Protein AF-A0AAV6PBE2-F1 (afdb_monomer)

Secondary structure (DSSP, 8-state):
----TTTTPPBPB-TTSPBPEEEE--GGGTT--EEEEPBPPP--HHHHHHHHHIIIII-S-HHHHHHHHHTSPPPPPTTTTS----HHHHHHHHHHHHHTTSS------PPP------PPPPPP-------------

Sequence (137 aa):
MHHNENSSREQATTALGQAVYRVSYPKAKKGEPTAKPVKTDPTYNYVAELMRLVFEEVMEDPESFAEDMRKIAIPETLSAQYDRPLKEEVIASHVTRFSQGVGGSQHIVQPDQETPRTRRPKYPQHQLTKLRYAKCR

Structure (mmCIF, N/CA/C/O backbone):
data_AF-A0AAV6PBE2-F1
#
_entry.id   AF-A0AAV6PBE2-F1
#
loop_
_atom_site.group_PDB
_atom_site.id
_atom_site.type_symbol
_atom_site.label_atom_id
_atom_site.label_alt_id
_atom_site.label_comp_id
_atom_site.label_asym_id
_atom_site.label_entity_id
_atom_site.label_seq_id
_atom_site.pdbx_PDB_ins_code
_atom_site.Cartn_x
_atom_site.Cartn_y
_atom_site.Cartn_z
_atom_site.occupancy
_atom_site.B_iso_or_equiv
_atom_site.auth_seq_id
_atom_site.auth_comp_id
_atom_site.auth_asym_id
_atom_site.auth_atom_id
_atom_site.pdbx_PDB_model_num
ATOM 1 N N . MET A 1 1 ? -13.049 19.822 -12.404 1.00 75.62 1 MET A N 1
ATOM 2 C CA . MET A 1 1 ? -13.321 18.611 -11.598 1.00 75.62 1 MET A CA 1
ATOM 3 C C . MET A 1 1 ? -12.217 17.610 -11.891 1.00 75.62 1 MET A C 1
ATOM 5 O O . MET A 1 1 ? -12.007 17.330 -13.062 1.00 75.62 1 MET A O 1
ATOM 9 N N . HIS A 1 2 ? -11.481 17.139 -10.881 1.00 82.62 2 HIS A N 1
ATOM 10 C CA . HIS A 1 2 ? -10.412 16.148 -11.066 1.00 82.62 2 HIS A CA 1
ATOM 11 C C . HIS A 1 2 ? -10.975 14.737 -10.879 1.00 82.62 2 HIS A C 1
ATOM 13 O O . HIS A 1 2 ? -11.724 14.500 -9.929 1.00 82.62 2 HIS A O 1
ATOM 19 N N . HIS A 1 3 ? -10.637 13.817 -11.782 1.00 81.44 3 HIS A N 1
ATOM 20 C CA . HIS A 1 3 ? -11.020 12.414 -11.654 1.00 81.44 3 HIS A CA 1
ATOM 21 C C . HIS A 1 3 ? -10.263 11.776 -10.479 1.00 81.44 3 HIS A C 1
ATOM 23 O O . HIS A 1 3 ? -9.040 11.868 -10.407 1.00 81.44 3 HIS A O 1
ATOM 29 N N . ASN A 1 4 ? -10.990 11.146 -9.552 1.00 87.56 4 ASN A N 1
ATOM 30 C CA . ASN A 1 4 ? -10.422 10.359 -8.458 1.00 87.56 4 ASN A CA 1
ATOM 31 C C . ASN A 1 4 ? -11.017 8.948 -8.510 1.00 87.56 4 ASN A C 1
ATOM 33 O O . ASN A 1 4 ? -12.174 8.757 -8.122 1.00 87.56 4 ASN A O 1
ATOM 37 N N . GLU A 1 5 ? -10.199 7.984 -8.936 1.00 86.50 5 GLU A N 1
ATOM 38 C CA . GLU A 1 5 ? -10.525 6.552 -9.051 1.00 86.50 5 GLU A CA 1
ATOM 39 C C . GLU A 1 5 ? -11.168 5.994 -7.768 1.00 86.50 5 GLU A C 1
ATOM 41 O O . GLU A 1 5 ? -12.100 5.199 -7.806 1.00 86.50 5 GLU A O 1
ATOM 46 N N . ASN A 1 6 ? -10.754 6.497 -6.604 1.00 91.75 6 ASN A N 1
ATOM 47 C CA . ASN A 1 6 ? -11.167 5.972 -5.305 1.00 91.75 6 ASN A CA 1
ATOM 48 C C . ASN A 1 6 ? -12.441 6.619 -4.724 1.00 91.75 6 ASN A C 1
ATOM 50 O O . ASN A 1 6 ? -12.843 6.288 -3.597 1.00 91.75 6 ASN A O 1
ATOM 54 N N . SER A 1 7 ? -13.066 7.556 -5.447 1.00 89.62 7 SER A N 1
ATOM 55 C CA . SER A 1 7 ? -14.212 8.342 -4.962 1.00 89.62 7 SER A CA 1
ATOM 56 C C . SER A 1 7 ? -15.512 7.529 -4.877 1.00 89.62 7 SER A C 1
ATOM 58 O O . SER A 1 7 ? -16.215 7.589 -3.862 1.00 89.62 7 SER A O 1
ATOM 60 N N . SER A 1 8 ? -15.786 6.700 -5.883 1.00 89.25 8 SER A N 1
ATOM 61 C CA . SER A 1 8 ? -17.010 5.901 -6.035 1.00 89.25 8 SER A CA 1
ATOM 62 C C . SER A 1 8 ? -16.862 4.439 -5.602 1.00 89.25 8 SER A C 1
ATOM 64 O O . SER A 1 8 ? -17.674 3.608 -5.988 1.00 89.25 8 SER A O 1
ATOM 66 N N . ARG A 1 9 ? -15.859 4.111 -4.772 1.00 93.56 9 ARG A N 1
ATOM 67 C CA . ARG A 1 9 ? -15.653 2.739 -4.272 1.00 93.56 9 ARG A CA 1
ATOM 68 C C . ARG A 1 9 ? -16.901 2.172 -3.599 1.00 93.56 9 ARG A C 1
ATOM 70 O O . ARG A 1 9 ? -17.451 2.807 -2.684 1.00 93.56 9 ARG A O 1
ATOM 77 N N . GLU A 1 10 ? -17.263 0.971 -4.036 1.00 93.88 10 GLU A N 1
ATOM 78 C CA . GLU A 1 10 ? -18.389 0.179 -3.551 1.00 93.88 10 GLU A CA 1
ATOM 79 C C . GLU A 1 10 ? -18.136 -0.388 -2.149 1.00 93.88 10 GLU A C 1
ATOM 81 O O . GLU A 1 10 ? -17.028 -0.332 -1.602 1.00 93.88 10 GLU A O 1
ATOM 86 N N . GLN A 1 11 ? -19.194 -0.912 -1.534 1.00 96.56 11 GLN A N 1
ATOM 87 C CA . GLN A 1 11 ? -19.079 -1.631 -0.272 1.00 96.56 11 GLN A CA 1
ATOM 88 C C . GLN A 1 11 ? -18.465 -3.015 -0.516 1.00 96.56 11 GLN A C 1
ATOM 90 O O . GLN A 1 11 ? -18.860 -3.724 -1.434 1.00 96.56 11 GLN A O 1
ATOM 95 N N . ALA A 1 12 ? -17.518 -3.410 0.331 1.00 96.19 12 ALA A N 1
ATOM 96 C CA . ALA A 1 12 ? -16.916 -4.731 0.301 1.00 96.19 12 ALA A CA 1
ATOM 97 C C . ALA A 1 12 ? -17.953 -5.815 0.626 1.00 96.19 12 ALA A C 1
ATOM 99 O O . ALA A 1 12 ? -18.810 -5.639 1.501 1.00 96.19 12 ALA A O 1
ATOM 100 N N . THR A 1 13 ? -17.829 -6.954 -0.045 1.00 97.19 13 THR A N 1
ATOM 101 C CA . THR A 1 13 ? -18.656 -8.142 0.161 1.00 97.19 13 THR A CA 1
ATOM 102 C C . THR A 1 13 ? -17.793 -9.332 0.575 1.00 97.19 13 THR A C 1
ATOM 104 O O . THR A 1 13 ? -16.608 -9.412 0.257 1.00 97.19 13 THR A O 1
ATOM 107 N N . THR A 1 14 ? -18.369 -10.252 1.346 1.00 94.62 14 THR A N 1
ATOM 108 C CA . THR A 1 14 ? -17.736 -11.539 1.658 1.00 94.62 14 THR A CA 1
ATOM 109 C C . THR A 1 14 ? -17.776 -12.465 0.439 1.00 94.62 14 THR A C 1
ATOM 111 O O . THR A 1 14 ? -18.491 -12.200 -0.525 1.00 94.62 14 THR A O 1
ATOM 114 N N . ALA A 1 15 ? -17.086 -13.609 0.498 1.00 94.19 15 ALA A N 1
ATOM 115 C CA . ALA A 1 15 ? -17.139 -14.630 -0.559 1.00 94.19 15 ALA A CA 1
ATOM 116 C C . ALA A 1 15 ? -18.565 -15.151 -0.855 1.00 94.19 15 ALA A C 1
ATOM 118 O O . ALA A 1 15 ? -18.820 -15.670 -1.935 1.00 94.19 15 ALA A O 1
ATOM 119 N N . LEU A 1 16 ? -19.501 -14.989 0.089 1.00 94.88 16 LEU A N 1
ATOM 120 C CA . LEU A 1 16 ? -20.917 -15.340 -0.065 1.00 94.88 16 LEU A CA 1
ATOM 121 C C . LEU A 1 16 ? -21.779 -14.165 -0.568 1.00 94.88 16 LEU A C 1
ATOM 123 O O . LEU A 1 16 ? -23.003 -14.251 -0.553 1.00 94.88 16 LEU A O 1
ATOM 127 N N . GLY A 1 17 ? -21.165 -13.041 -0.950 1.00 93.56 17 GLY A N 1
ATOM 128 C CA . GLY A 1 17 ? -21.856 -11.843 -1.433 1.00 93.56 17 GLY A CA 1
ATOM 129 C C . GLY A 1 17 ? -22.487 -10.975 -0.338 1.00 93.56 17 GLY A C 1
ATOM 130 O O . GLY A 1 17 ? -23.242 -10.056 -0.646 1.00 93.56 17 GLY A O 1
ATOM 131 N N . GLN A 1 18 ? -22.203 -11.228 0.944 1.00 95.88 18 GLN A N 1
ATOM 132 C CA . GLN A 1 18 ? -22.793 -10.456 2.044 1.00 95.88 18 GLN A CA 1
ATOM 133 C C . GLN A 1 18 ? -22.013 -9.167 2.300 1.00 95.88 18 GLN A C 1
ATOM 135 O O . GLN A 1 18 ? -20.786 -9.178 2.357 1.00 95.88 18 GLN A O 1
ATOM 140 N N . ALA A 1 19 ? -22.722 -8.058 2.503 1.00 96.12 19 ALA A N 1
ATOM 141 C CA . ALA A 1 19 ? -22.119 -6.751 2.726 1.00 96.12 19 ALA A CA 1
ATOM 142 C C . ALA A 1 19 ? -21.319 -6.697 4.045 1.00 96.12 19 ALA A C 1
ATOM 144 O O . ALA A 1 19 ? -21.816 -7.065 5.112 1.00 96.12 19 ALA A O 1
ATOM 145 N N . VAL A 1 20 ? -20.077 -6.211 3.984 1.00 97.06 20 VAL A N 1
ATOM 146 C CA . VAL A 1 20 ? -19.164 -6.154 5.134 1.00 97.06 20 VAL A CA 1
ATOM 147 C C . VAL A 1 20 ? -19.334 -4.839 5.892 1.00 97.06 20 VAL A C 1
ATOM 149 O O . VAL A 1 20 ? -19.336 -3.750 5.307 1.00 97.06 20 VAL A O 1
ATOM 152 N N . TYR A 1 21 ? -19.430 -4.933 7.218 1.00 97.06 21 TYR A N 1
ATOM 153 C CA . TYR A 1 21 ? -19.539 -3.789 8.121 1.00 97.06 21 TYR A CA 1
ATOM 154 C C . TYR A 1 21 ? -18.456 -3.828 9.196 1.00 97.06 21 TYR A C 1
ATOM 156 O O . TYR A 1 21 ? -18.108 -4.883 9.720 1.00 97.06 21 TYR A O 1
ATOM 164 N N . ARG A 1 22 ? -17.974 -2.648 9.589 1.00 95.81 22 ARG A N 1
ATOM 165 C CA . ARG A 1 22 ? -17.135 -2.458 10.774 1.00 95.81 22 ARG A CA 1
ATOM 166 C C . ARG A 1 22 ? -17.967 -1.834 11.884 1.00 95.81 22 ARG A C 1
ATOM 168 O O . ARG A 1 22 ? -18.593 -0.791 11.680 1.00 95.81 22 ARG A O 1
ATOM 175 N N . VAL A 1 23 ? -17.921 -2.422 13.074 1.00 96.75 23 VAL A N 1
ATOM 176 C CA . VAL A 1 23 ? -18.526 -1.833 14.275 1.00 96.75 23 VAL A CA 1
ATOM 177 C C . VAL A 1 23 ? -17.633 -0.703 14.789 1.00 96.75 23 VAL A C 1
ATOM 179 O O . VAL A 1 23 ? -16.420 -0.850 14.912 1.00 96.75 23 VAL A O 1
ATOM 182 N N . SER A 1 24 ? -18.228 0.455 15.064 1.00 94.88 24 SER A N 1
ATOM 183 C CA . SER A 1 24 ? -17.549 1.619 15.636 1.00 94.88 24 SER A CA 1
ATOM 184 C C . SER A 1 24 ? -18.271 2.101 16.889 1.00 94.88 24 SER A C 1
ATOM 186 O O . SER A 1 24 ? -19.495 2.057 16.939 1.00 94.88 24 SER A O 1
ATOM 188 N N . TYR A 1 25 ? -17.520 2.603 17.869 1.00 95.50 25 TYR A N 1
ATOM 189 C CA . TYR A 1 25 ? -18.046 3.101 19.145 1.00 95.50 25 TYR A CA 1
ATOM 190 C C . TYR A 1 25 ? -17.774 4.608 19.268 1.00 95.50 25 TYR A C 1
ATOM 192 O O . TYR A 1 25 ? -16.804 5.026 19.908 1.00 95.50 25 TYR A O 1
ATOM 200 N N . PRO A 1 26 ? -18.549 5.464 18.576 1.00 92.75 26 PRO A N 1
ATOM 201 C CA . PRO A 1 26 ? -18.322 6.902 18.602 1.00 92.75 26 PRO A CA 1
ATOM 202 C C . PRO A 1 26 ? -18.614 7.483 19.991 1.00 92.75 26 PRO A C 1
ATOM 204 O O . PRO A 1 26 ? -19.696 7.297 20.546 1.00 92.75 26 PRO A O 1
ATOM 207 N N . LYS A 1 27 ? -17.683 8.293 20.517 1.00 93.06 27 LYS A N 1
ATOM 208 C CA . LYS A 1 27 ? -17.836 8.980 21.816 1.00 93.06 27 LYS A CA 1
ATOM 209 C C . LYS A 1 27 ? -19.119 9.818 21.909 1.00 93.06 27 LYS A C 1
ATOM 211 O O . LYS A 1 27 ? -19.729 9.881 22.969 1.00 93.06 27 LYS A O 1
ATOM 216 N N . ALA A 1 28 ?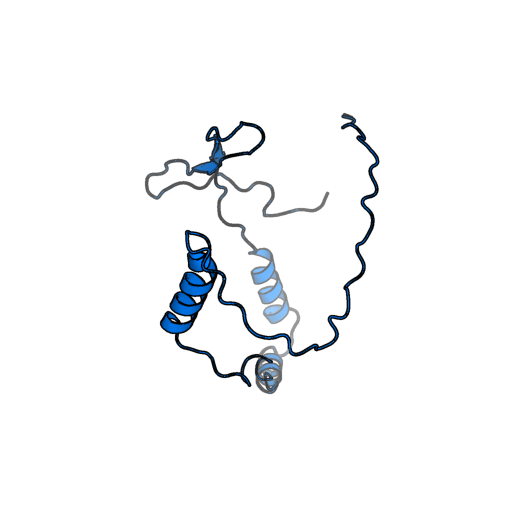 -19.552 10.419 20.795 1.00 93.56 28 ALA A N 1
ATOM 217 C CA . ALA A 1 28 ? -20.775 11.223 20.723 1.00 93.56 28 ALA A CA 1
ATOM 218 C C . ALA A 1 28 ? -22.051 10.431 21.065 1.00 93.56 28 ALA A C 1
ATOM 220 O O . ALA A 1 28 ? -23.009 11.018 21.556 1.00 93.56 28 ALA A O 1
ATOM 221 N N . LYS A 1 29 ? -22.047 9.107 20.858 1.00 92.56 29 LYS A N 1
ATOM 222 C CA . LYS A 1 29 ? -23.152 8.214 21.232 1.00 92.56 29 LYS A CA 1
ATOM 223 C C . LYS A 1 29 ? -22.925 7.512 22.573 1.00 92.56 29 LYS A C 1
ATOM 225 O O . LYS A 1 29 ? -23.465 6.442 22.805 1.00 92.56 29 LYS A O 1
ATOM 230 N N . LYS A 1 30 ? -22.072 8.068 23.442 1.00 92.44 30 LYS A N 1
ATOM 231 C CA . LYS A 1 30 ? -21.819 7.553 24.802 1.00 92.44 30 LYS A CA 1
ATOM 232 C C . LYS A 1 30 ? -21.462 6.055 24.856 1.00 92.44 30 LYS A C 1
ATOM 234 O O . LYS A 1 30 ? -21.774 5.384 25.829 1.00 92.44 30 LYS A O 1
ATOM 239 N N . GLY A 1 31 ? -20.784 5.541 23.827 1.00 89.12 31 GLY A N 1
ATOM 240 C CA . GLY A 1 31 ? -20.374 4.135 23.763 1.00 89.12 31 GLY A CA 1
ATOM 241 C C . GLY A 1 31 ? -21.377 3.190 23.096 1.00 89.12 31 GLY A C 1
ATOM 242 O O . GLY A 1 31 ? -21.116 1.994 23.058 1.00 89.12 31 GLY A O 1
ATOM 243 N N . GLU A 1 32 ? -22.475 3.681 22.517 1.00 95.12 32 GLU A N 1
ATOM 244 C CA . GLU A 1 32 ? -23.347 2.839 21.690 1.00 95.12 32 GLU A CA 1
ATOM 245 C C . GLU A 1 32 ? -22.650 2.418 20.379 1.00 95.12 32 GLU A C 1
ATOM 247 O O . GLU A 1 32 ? -22.026 3.257 19.708 1.00 95.12 32 GLU A O 1
ATOM 252 N N . PRO A 1 33 ? -22.764 1.138 19.970 1.00 95.50 33 PRO A N 1
ATOM 253 C CA . PRO A 1 33 ? -22.181 0.656 18.726 1.00 95.50 33 PRO A CA 1
ATOM 254 C C . PRO A 1 33 ? -22.900 1.240 17.505 1.00 95.50 33 PRO A C 1
ATOM 256 O O . PRO A 1 33 ? -24.103 1.484 17.490 1.00 95.50 33 PRO A O 1
ATOM 259 N N . THR A 1 34 ? -22.157 1.464 16.427 1.00 95.50 34 THR A N 1
ATOM 260 C CA . THR A 1 34 ? -22.691 1.848 15.116 1.00 95.50 34 THR A CA 1
ATOM 261 C C . THR A 1 34 ? -21.964 1.073 14.028 1.00 95.50 34 THR A C 1
ATOM 263 O O . THR A 1 34 ? -20.734 1.148 13.933 1.00 95.50 34 THR A O 1
ATOM 266 N N . ALA A 1 35 ? -22.723 0.364 13.192 1.00 96.31 35 ALA A N 1
ATOM 267 C CA . ALA A 1 35 ? -22.207 -0.302 12.004 1.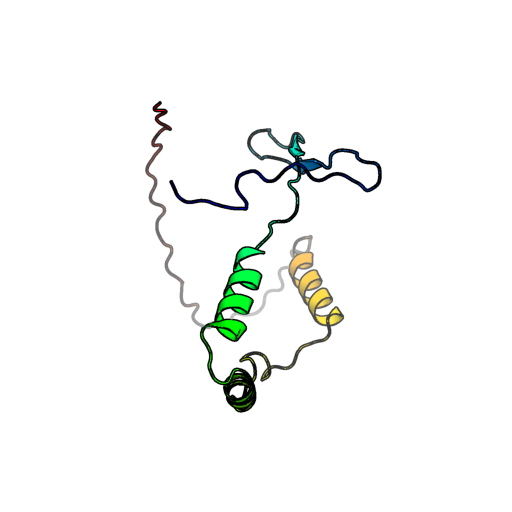00 96.31 35 ALA A CA 1
ATOM 268 C C . ALA A 1 35 ? -21.874 0.729 10.916 1.00 96.31 35 ALA A C 1
ATOM 270 O O . ALA A 1 35 ? -22.660 1.637 10.643 1.00 96.31 35 ALA A O 1
ATOM 271 N N . LYS A 1 36 ? -20.697 0.600 10.300 1.00 94.88 36 LYS A N 1
ATOM 272 C CA . LYS A 1 36 ? -20.274 1.408 9.151 1.00 94.88 36 LYS A CA 1
ATOM 273 C C . LYS A 1 36 ? -19.919 0.494 7.981 1.00 94.88 36 LYS A C 1
ATOM 275 O O . LYS A 1 36 ? -19.193 -0.474 8.217 1.00 94.88 36 LYS A O 1
ATOM 280 N N . PRO A 1 37 ? -20.385 0.786 6.755 1.00 95.81 37 PRO A N 1
ATOM 281 C CA . PRO A 1 37 ? -20.023 -0.005 5.587 1.00 95.81 37 PRO A CA 1
ATOM 282 C C . PRO A 1 37 ? -18.510 0.065 5.373 1.00 95.81 37 PRO A C 1
ATOM 284 O O . PRO A 1 37 ? -17.908 1.142 5.456 1.00 95.81 37 PRO A O 1
ATOM 287 N N . VAL A 1 38 ? -17.891 -1.089 5.138 1.00 96.38 38 VAL A N 1
ATOM 288 C CA . VAL A 1 38 ? -16.480 -1.170 4.752 1.00 96.38 38 VAL A CA 1
ATOM 289 C C . VAL A 1 38 ? -16.429 -1.061 3.240 1.00 96.38 38 VAL A C 1
ATOM 291 O O . VAL A 1 38 ? -17.102 -1.820 2.558 1.00 96.38 38 VAL A O 1
ATOM 294 N N . LYS A 1 39 ? -15.685 -0.089 2.714 1.00 95.62 39 LYS A N 1
ATOM 295 C CA . LYS A 1 39 ? -15.476 0.023 1.268 1.00 95.62 39 LYS A CA 1
ATOM 296 C C . LYS A 1 39 ? -14.453 -1.004 0.799 1.00 95.62 39 LYS A C 1
ATOM 298 O O . LYS A 1 39 ? -13.609 -1.407 1.597 1.00 95.62 39 LYS A O 1
ATOM 303 N N . THR A 1 40 ? -14.515 -1.371 -0.475 1.00 95.94 40 THR A N 1
ATOM 304 C CA . THR A 1 40 ? -13.453 -2.138 -1.133 1.00 95.94 40 THR A CA 1
ATOM 305 C C . THR A 1 40 ? -12.106 -1.431 -1.006 1.00 95.94 40 THR A C 1
ATOM 307 O O . THR A 1 40 ? -12.038 -0.206 -0.809 1.00 95.94 40 THR A O 1
ATOM 310 N N . ASP A 1 41 ? -11.027 -2.204 -1.085 1.00 93.31 41 ASP A N 1
ATOM 311 C CA . ASP A 1 41 ? -9.681 -1.656 -0.999 1.00 93.31 41 ASP A CA 1
ATOM 312 C C . ASP A 1 41 ? -9.436 -0.633 -2.116 1.00 93.31 41 ASP A C 1
ATOM 31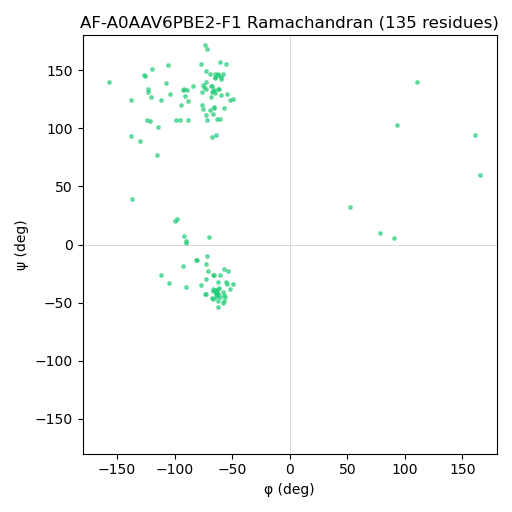4 O O . ASP A 1 41 ? -9.977 -0.764 -3.217 1.00 93.31 41 ASP A O 1
ATOM 318 N N . PRO A 1 42 ? -8.701 0.453 -1.820 1.00 92.75 42 PRO A N 1
ATOM 319 C CA . PRO A 1 42 ? -8.374 1.434 -2.835 1.00 92.75 42 PRO A CA 1
ATOM 320 C C . PRO A 1 42 ? -7.471 0.819 -3.900 1.00 92.75 42 PRO A C 1
ATOM 322 O O . PRO A 1 42 ? -6.578 0.028 -3.593 1.00 92.75 42 PRO A O 1
ATOM 325 N N . THR A 1 43 ? -7.681 1.241 -5.138 1.00 91.56 43 THR A N 1
ATOM 326 C CA . THR A 1 43 ? -6.842 0.878 -6.274 1.00 91.56 43 THR A CA 1
ATOM 327 C C . THR A 1 43 ? -5.980 2.069 -6.675 1.00 91.56 43 THR A C 1
ATOM 329 O O . THR A 1 43 ? -6.289 3.233 -6.392 1.00 91.56 43 THR A O 1
ATOM 332 N N . TYR A 1 44 ? -4.851 1.751 -7.299 1.00 91.12 44 TYR A N 1
ATOM 333 C CA . TYR A 1 44 ? -3.896 2.717 -7.836 1.00 91.12 44 TYR A CA 1
ATOM 334 C C . TYR A 1 44 ? -3.438 2.252 -9.219 1.00 91.12 44 TYR A C 1
ATOM 336 O O . TYR A 1 44 ? -2.258 2.336 -9.555 1.00 91.12 44 TYR A O 1
ATOM 344 N N . ASN A 1 45 ? -4.366 1.703 -10.007 1.00 88.00 45 ASN A N 1
ATOM 345 C CA . ASN 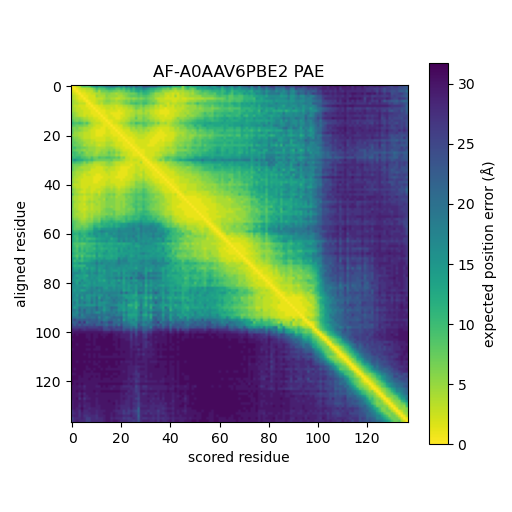A 1 45 ? -4.045 1.056 -11.279 1.00 88.00 45 ASN A CA 1
ATOM 346 C C . ASN A 1 45 ? -3.425 2.051 -12.262 1.00 88.00 45 ASN A C 1
ATOM 348 O O . ASN A 1 45 ? -2.497 1.697 -12.985 1.00 88.00 45 ASN A O 1
ATOM 352 N N . TYR A 1 46 ? -3.842 3.319 -12.186 1.00 89.31 46 TYR A N 1
ATOM 353 C CA . TYR A 1 46 ? -3.249 4.394 -12.974 1.00 89.31 46 TYR A CA 1
ATOM 354 C C . TYR A 1 46 ? -1.728 4.508 -12.772 1.00 89.31 46 TYR A C 1
ATOM 356 O O . TYR A 1 46 ? -1.020 4.868 -13.703 1.00 89.31 46 TYR A O 1
ATOM 364 N N . VAL A 1 47 ? -1.194 4.192 -11.584 1.00 90.44 47 VAL A N 1
ATOM 365 C CA . VAL A 1 47 ? 0.257 4.237 -11.335 1.00 90.44 47 VAL A CA 1
ATOM 366 C C . VAL A 1 47 ? 0.960 3.161 -12.149 1.00 90.44 47 VAL A C 1
ATOM 368 O O . VAL A 1 47 ? 1.964 3.445 -12.792 1.00 90.44 47 VAL A O 1
ATOM 371 N N . ALA A 1 48 ? 0.428 1.938 -12.148 1.00 90.31 48 ALA A N 1
ATOM 372 C CA . ALA A 1 48 ? 0.998 0.841 -12.920 1.00 90.31 48 ALA A CA 1
ATOM 373 C C . ALA A 1 48 ? 0.930 1.130 -14.427 1.00 90.31 48 ALA A C 1
ATOM 375 O O . ALA A 1 48 ? 1.917 0.934 -15.131 1.00 90.31 48 ALA A O 1
ATOM 376 N N . GLU A 1 49 ? -0.199 1.657 -14.905 1.00 91.31 49 GLU A N 1
ATOM 377 C CA . GLU A 1 49 ? -0.367 2.052 -16.306 1.00 91.31 49 GLU A CA 1
ATOM 378 C C . GLU A 1 49 ? 0.593 3.173 -16.714 1.00 91.31 49 GLU A C 1
ATOM 380 O O . GLU A 1 49 ? 1.214 3.083 -17.770 1.00 91.31 49 GLU A O 1
ATOM 385 N N . LEU A 1 50 ? 0.769 4.192 -15.866 1.00 92.50 50 LEU A N 1
ATOM 386 C CA . LEU A 1 50 ? 1.725 5.273 -16.107 1.00 92.50 50 LEU A CA 1
ATOM 387 C C . LEU A 1 50 ? 3.163 4.762 -16.132 1.00 92.50 50 LEU A C 1
ATOM 389 O O . LEU A 1 50 ? 3.920 5.132 -17.022 1.00 92.50 50 LEU A O 1
ATOM 393 N N . MET A 1 51 ? 3.547 3.909 -15.182 1.00 91.06 51 MET A N 1
ATOM 394 C CA . MET A 1 51 ? 4.896 3.341 -15.150 1.00 91.06 51 MET A CA 1
ATOM 395 C C . MET A 1 51 ? 5.161 2.492 -16.392 1.00 91.06 51 MET A C 1
ATOM 397 O O . MET A 1 51 ? 6.219 2.626 -16.999 1.00 91.06 51 MET A O 1
ATOM 401 N N . ARG A 1 52 ? 4.184 1.679 -16.813 1.00 91.00 52 ARG A N 1
ATOM 402 C CA . ARG A 1 52 ? 4.264 0.916 -18.062 1.00 91.00 52 ARG A CA 1
ATOM 403 C C . ARG A 1 52 ? 4.473 1.840 -19.261 1.00 91.00 52 ARG A C 1
ATOM 405 O O . ARG A 1 52 ? 5.411 1.632 -20.016 1.00 91.00 52 ARG A O 1
ATOM 412 N N . LEU A 1 53 ? 3.649 2.881 -19.393 1.00 93.38 53 LEU A N 1
ATOM 413 C CA . LEU A 1 53 ? 3.744 3.857 -20.481 1.00 93.38 53 LEU A CA 1
ATOM 414 C C . LEU A 1 53 ? 5.127 4.515 -20.538 1.00 93.38 53 LEU A C 1
ATOM 416 O O . LEU A 1 53 ? 5.725 4.627 -21.601 1.00 93.38 53 LEU A O 1
ATOM 420 N N . VAL A 1 54 ? 5.653 4.934 -19.386 1.00 91.12 54 VAL A N 1
ATOM 421 C CA . VAL A 1 54 ? 6.968 5.575 -19.309 1.00 91.12 54 VAL A CA 1
ATOM 422 C C . VAL A 1 54 ? 8.068 4.619 -19.770 1.00 91.12 54 VAL A C 1
ATOM 424 O O . VAL A 1 54 ? 8.887 5.003 -20.601 1.00 91.12 54 VAL A O 1
ATOM 427 N N . PHE A 1 55 ? 8.079 3.381 -19.273 1.00 87.44 55 PHE A N 1
ATOM 428 C CA . PHE A 1 55 ? 9.126 2.420 -19.624 1.00 87.44 55 PHE A CA 1
ATOM 429 C C . PHE A 1 55 ? 9.012 1.865 -21.048 1.00 87.44 55 PHE A C 1
ATOM 431 O O . PHE A 1 55 ? 10.038 1.521 -21.622 1.00 87.44 55 PHE A O 1
ATOM 438 N N . GLU A 1 56 ? 7.806 1.767 -21.610 1.00 88.19 56 GLU A N 1
ATOM 439 C CA . GLU A 1 56 ? 7.590 1.210 -22.953 1.00 88.19 56 GLU A CA 1
ATOM 440 C C . GLU A 1 56 ? 7.657 2.261 -24.067 1.00 88.19 56 GLU A C 1
ATOM 442 O O . GLU A 1 56 ? 8.128 1.954 -25.159 1.00 88.19 56 GLU A O 1
ATOM 447 N N . GLU A 1 57 ? 7.174 3.484 -23.825 1.00 85.88 57 GLU A N 1
ATOM 448 C CA . GLU A 1 57 ? 7.010 4.493 -24.885 1.00 85.88 57 GLU A CA 1
ATOM 449 C C . GLU A 1 57 ? 7.958 5.688 -24.759 1.00 85.88 57 GLU A C 1
ATOM 451 O O . GLU A 1 57 ? 8.250 6.344 -25.757 1.00 85.88 57 GLU A O 1
ATOM 456 N N . VAL A 1 58 ? 8.417 6.012 -23.546 1.00 86.25 58 VAL A N 1
ATOM 457 C CA . VAL A 1 58 ? 9.189 7.242 -23.292 1.00 86.25 58 VAL A CA 1
ATOM 458 C C . VAL A 1 58 ? 10.676 6.956 -23.109 1.00 86.25 58 VAL A C 1
ATOM 460 O O . VAL A 1 58 ? 11.512 7.786 -23.465 1.00 86.25 58 VAL A O 1
ATOM 463 N N . MET A 1 59 ? 11.021 5.803 -22.541 1.00 84.69 59 MET A N 1
ATOM 464 C CA . MET A 1 59 ? 12.407 5.430 -22.280 1.00 84.69 59 MET A CA 1
ATOM 465 C C . MET A 1 59 ? 13.007 4.652 -23.447 1.00 84.69 59 MET A C 1
ATOM 467 O O . MET A 1 59 ? 12.463 3.645 -23.879 1.00 84.69 59 MET A O 1
ATOM 471 N N . GLU A 1 60 ? 14.162 5.111 -23.926 1.00 81.31 60 GLU A N 1
ATOM 472 C CA . GLU A 1 60 ? 14.884 4.479 -25.036 1.00 81.31 60 GLU A CA 1
ATOM 473 C C . GLU A 1 60 ? 15.636 3.209 -24.595 1.00 81.31 60 GLU A C 1
ATOM 475 O O . GLU A 1 60 ? 15.680 2.232 -25.336 1.00 81.31 60 GLU A O 1
ATOM 480 N N . ASP A 1 61 ? 16.166 3.196 -23.365 1.00 85.75 61 ASP A N 1
ATOM 481 C CA . ASP A 1 61 ? 16.796 2.023 -22.745 1.00 85.75 61 ASP A CA 1
ATOM 482 C C . ASP A 1 61 ? 16.376 1.878 -21.265 1.00 85.75 61 ASP A C 1
ATOM 484 O O . ASP A 1 61 ? 16.977 2.481 -20.363 1.00 85.75 61 ASP A O 1
ATOM 488 N N . PRO A 1 62 ? 15.320 1.098 -20.982 1.00 83.94 62 PRO A N 1
ATOM 489 C CA . PRO A 1 62 ? 14.872 0.844 -19.618 1.00 83.94 62 PRO A CA 1
ATOM 490 C C . PRO A 1 62 ? 15.828 -0.061 -18.819 1.00 83.94 62 PRO A C 1
ATOM 492 O O . PRO A 1 62 ? 15.827 0.003 -17.585 1.00 83.94 62 PRO A O 1
ATOM 495 N N . GLU A 1 63 ? 16.664 -0.875 -19.474 1.00 85.31 63 GLU A N 1
ATOM 496 C CA . GLU A 1 63 ? 17.592 -1.784 -18.791 1.00 85.31 63 GLU A CA 1
ATOM 497 C C . GLU A 1 63 ? 18.767 -1.020 -18.178 1.00 85.31 63 GLU A C 1
ATOM 499 O O . GLU A 1 63 ? 19.087 -1.239 -17.007 1.00 85.31 63 GLU A O 1
ATOM 504 N N . SER A 1 64 ? 19.343 -0.049 -18.898 1.00 87.50 64 SER A N 1
ATOM 505 C CA . SER A 1 64 ? 20.402 0.811 -18.345 1.00 87.50 64 SER A CA 1
ATOM 506 C C . SER A 1 64 ? 19.941 1.552 -17.088 1.00 87.50 64 SER A C 1
ATOM 508 O O . SER A 1 64 ? 20.687 1.644 -16.112 1.00 87.50 64 SER A O 1
ATOM 510 N N . PHE A 1 65 ? 18.701 2.048 -17.070 1.00 84.12 65 PHE A N 1
ATOM 511 C CA . PHE A 1 65 ? 18.143 2.710 -15.889 1.00 84.12 65 PHE A CA 1
ATOM 512 C C . PHE A 1 65 ? 18.025 1.759 -14.691 1.00 84.12 65 PHE A C 1
ATOM 514 O O . PHE A 1 65 ? 18.366 2.127 -13.564 1.00 84.12 65 PHE A O 1
ATOM 521 N N . ALA A 1 66 ? 17.564 0.526 -14.919 1.00 86.06 66 ALA A N 1
ATOM 522 C CA . ALA A 1 66 ? 17.462 -0.477 -13.865 1.00 86.06 66 ALA A CA 1
ATOM 523 C C . ALA A 1 66 ? 18.843 -0.857 -13.304 1.00 86.06 66 ALA A C 1
ATOM 525 O O . ALA A 1 66 ? 19.001 -0.980 -12.086 1.00 86.06 66 ALA A O 1
ATOM 526 N N . GLU A 1 67 ? 19.847 -0.997 -14.169 1.00 90.38 67 GLU A N 1
ATOM 527 C CA . GLU A 1 67 ? 21.228 -1.270 -13.768 1.00 90.38 67 GLU A CA 1
ATOM 528 C C . GLU A 1 67 ? 21.839 -0.110 -12.974 1.00 90.38 67 GLU A C 1
ATOM 530 O O . GLU A 1 67 ? 22.503 -0.337 -11.962 1.00 90.38 67 GLU A O 1
ATOM 535 N N . ASP A 1 68 ? 21.567 1.138 -13.352 1.00 88.62 68 ASP A N 1
ATOM 536 C CA . ASP A 1 68 ? 22.023 2.306 -12.594 1.00 88.62 68 ASP A CA 1
ATOM 537 C C . ASP A 1 68 ? 21.358 2.412 -11.218 1.00 88.62 68 ASP A C 1
ATOM 539 O O . ASP A 1 68 ? 22.032 2.707 -10.229 1.00 88.62 68 ASP A O 1
ATOM 543 N N . MET A 1 69 ? 20.068 2.085 -11.108 1.00 88.06 69 MET A N 1
ATOM 544 C CA . MET A 1 69 ? 19.381 2.008 -9.814 1.00 88.06 69 MET A CA 1
ATOM 545 C C . MET A 1 69 ? 19.981 0.937 -8.898 1.00 88.06 69 MET A C 1
ATOM 547 O O . MET A 1 69 ? 20.124 1.170 -7.698 1.00 88.06 69 MET A O 1
ATOM 551 N N . ARG A 1 70 ? 20.383 -0.217 -9.445 1.00 89.31 70 ARG A N 1
ATOM 552 C CA . ARG A 1 70 ? 21.030 -1.296 -8.675 1.00 89.31 70 ARG A CA 1
ATOM 553 C C . ARG A 1 70 ? 22.401 -0.901 -8.125 1.00 89.31 70 ARG A C 1
ATOM 555 O O . ARG A 1 70 ? 22.813 -1.442 -7.103 1.00 89.31 70 ARG A O 1
ATOM 562 N N . LYS A 1 71 ? 23.101 0.040 -8.769 1.00 93.19 71 LYS A N 1
ATOM 563 C CA . LYS A 1 71 ? 24.403 0.553 -8.302 1.00 93.19 71 LYS A CA 1
ATOM 564 C C . LYS A 1 71 ? 24.278 1.466 -7.080 1.00 93.19 71 LYS A C 1
ATOM 566 O O . LYS A 1 71 ? 25.280 1.716 -6.409 1.00 93.19 71 LYS A O 1
ATOM 571 N N . ILE A 1 72 ? 23.082 1.973 -6.775 1.00 91.69 72 ILE A N 1
ATOM 572 C CA . ILE A 1 72 ? 22.862 2.834 -5.611 1.00 91.69 72 ILE A CA 1
ATOM 573 C C . ILE A 1 72 ? 22.934 1.982 -4.343 1.00 91.69 72 ILE A C 1
ATOM 575 O O . ILE A 1 72 ? 22.057 1.166 -4.062 1.00 91.69 72 ILE A O 1
ATOM 579 N N . ALA A 1 73 ? 23.975 2.204 -3.542 1.00 91.50 73 ALA A N 1
ATOM 580 C CA . ALA A 1 73 ? 24.088 1.589 -2.228 1.00 91.50 73 ALA A CA 1
ATOM 581 C C . ALA A 1 73 ? 22.981 2.123 -1.307 1.00 91.50 73 ALA A C 1
ATOM 583 O O . ALA A 1 73 ? 22.922 3.320 -1.017 1.00 91.50 73 ALA A O 1
ATOM 584 N N . ILE A 1 74 ? 22.107 1.232 -0.836 1.00 89.62 74 ILE A N 1
ATOM 585 C CA . ILE A 1 74 ? 21.085 1.578 0.152 1.00 89.62 74 ILE A CA 1
ATOM 586 C C . ILE A 1 74 ? 21.789 1.697 1.510 1.00 89.62 74 ILE A C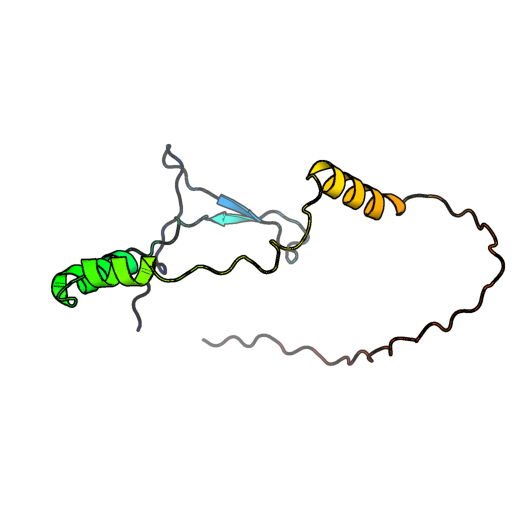 1
ATOM 588 O O . ILE A 1 74 ? 22.329 0.697 1.989 1.00 89.62 74 ILE A O 1
ATOM 592 N N . PRO A 1 75 ? 21.813 2.886 2.141 1.00 90.81 75 PRO A N 1
ATOM 593 C CA . PRO A 1 75 ? 22.421 3.028 3.452 1.00 90.81 75 PRO A CA 1
ATOM 594 C C . PRO A 1 75 ? 21.643 2.206 4.479 1.00 90.81 75 PRO A C 1
ATOM 596 O O . PRO A 1 75 ? 20.416 2.077 4.403 1.00 90.81 75 PRO A O 1
ATOM 599 N N . GLU A 1 76 ? 22.353 1.677 5.471 1.00 91.75 76 GLU A N 1
ATOM 600 C CA . GLU A 1 76 ? 21.700 1.024 6.597 1.00 91.75 76 GLU A CA 1
ATOM 601 C C . GLU A 1 76 ? 20.746 1.994 7.302 1.00 91.75 76 GLU A C 1
ATOM 603 O O . GLU A 1 76 ? 20.972 3.205 7.384 1.00 91.75 76 GLU A O 1
ATOM 608 N N . THR A 1 77 ? 19.647 1.461 7.835 1.00 91.06 77 THR A N 1
ATOM 609 C CA . THR A 1 77 ? 18.742 2.285 8.641 1.00 91.06 77 THR A CA 1
ATOM 610 C C . THR A 1 77 ? 19.486 2.802 9.871 1.00 91.06 77 THR A C 1
ATOM 612 O O . THR A 1 77 ? 20.252 2.058 10.476 1.00 91.06 77 THR A O 1
ATOM 615 N N . LEU A 1 78 ? 19.166 4.011 10.342 1.00 91.06 78 LEU A N 1
ATOM 616 C CA . LEU A 1 78 ? 19.726 4.550 11.595 1.00 91.06 78 LEU A CA 1
ATOM 617 C C . LEU A 1 78 ? 19.527 3.618 12.802 1.00 91.06 78 LEU A C 1
ATOM 619 O O . LEU A 1 78 ? 20.241 3.717 13.791 1.00 91.06 78 LEU A O 1
ATOM 623 N N . SER A 1 79 ? 18.536 2.725 12.737 1.00 91.25 79 SER A N 1
ATOM 624 C CA . SER A 1 79 ? 18.246 1.759 13.795 1.00 91.25 79 SER A CA 1
ATOM 625 C C . SER A 1 79 ? 19.128 0.508 13.774 1.00 91.25 79 SER A C 1
ATOM 627 O O . SER A 1 79 ? 19.097 -0.249 14.738 1.00 91.25 79 SER A O 1
ATOM 629 N N . ALA A 1 80 ? 19.864 0.266 12.684 1.00 92.06 80 ALA A N 1
ATOM 630 C CA . ALA A 1 80 ? 20.704 -0.920 12.522 1.00 92.06 80 ALA A CA 1
ATOM 631 C C . ALA A 1 80 ? 21.883 -0.929 13.506 1.00 92.06 80 ALA A C 1
ATOM 633 O O . ALA A 1 80 ? 22.325 -1.993 13.916 1.00 92.06 80 ALA A O 1
ATOM 634 N N . GLN A 1 81 ? 22.320 0.253 13.950 1.00 92.56 81 GLN A N 1
ATOM 635 C CA . GLN A 1 81 ? 23.405 0.417 14.920 1.00 92.56 81 GLN A CA 1
ATOM 636 C C . GLN A 1 81 ? 23.041 0.014 16.361 1.00 92.56 81 GLN A C 1
ATOM 638 O O . GLN A 1 81 ? 23.915 0.013 17.223 1.00 92.56 81 GLN A O 1
ATOM 643 N N . TYR A 1 82 ? 21.762 -0.243 16.656 1.00 92.81 82 TYR A N 1
ATOM 644 C CA . TYR A 1 82 ? 21.306 -0.583 18.003 1.00 92.81 82 TYR A CA 1
ATOM 645 C C . TYR A 1 82 ? 20.943 -2.060 18.105 1.00 92.81 82 TYR A C 1
ATOM 647 O O . TYR A 1 82 ? 20.234 -2.594 17.247 1.00 92.81 82 TYR A O 1
ATOM 655 N N . ASP A 1 83 ? 21.321 -2.674 19.223 1.00 92.38 83 ASP A N 1
ATOM 656 C CA . ASP A 1 83 ? 20.849 -4.006 19.576 1.00 92.38 83 ASP A CA 1
ATOM 657 C C . ASP A 1 83 ? 19.331 -4.006 19.769 1.00 92.38 83 ASP A C 1
ATOM 659 O O . ASP A 1 83 ? 18.748 -3.138 20.431 1.00 92.38 83 ASP A O 1
ATOM 663 N N . ARG A 1 84 ? 18.674 -5.001 19.171 1.00 90.81 84 ARG A N 1
ATOM 664 C CA . ARG A 1 84 ? 17.231 -5.198 19.292 1.00 90.81 84 ARG A CA 1
ATOM 665 C C . ARG A 1 84 ? 16.977 -6.275 20.346 1.00 90.81 84 ARG A C 1
ATOM 667 O O . ARG A 1 84 ? 17.222 -7.445 20.051 1.00 90.81 84 ARG A O 1
ATOM 674 N N . PRO A 1 85 ? 16.493 -5.912 21.547 1.00 91.81 85 PRO A N 1
ATOM 675 C CA . PRO A 1 85 ? 16.156 -6.896 22.569 1.00 91.81 85 PRO A CA 1
ATOM 676 C C . PRO A 1 85 ? 15.068 -7.847 22.069 1.00 91.81 85 PRO A C 1
ATOM 678 O O . PRO A 1 85 ? 14.283 -7.515 21.169 1.00 91.81 85 PRO A O 1
ATOM 681 N N . LEU A 1 86 ? 14.999 -9.033 22.672 1.00 95.31 86 LEU A N 1
ATOM 682 C CA . LEU A 1 86 ? 13.998 -10.025 22.299 1.00 95.31 86 LEU A CA 1
ATOM 683 C C . LEU A 1 86 ? 12.591 -9.483 22.558 1.00 95.31 86 LEU A C 1
ATOM 685 O O . LEU A 1 86 ? 12.329 -8.762 23.524 1.00 95.31 86 LEU A O 1
ATOM 689 N N . LYS A 1 87 ? 11.646 -9.875 21.699 1.00 92.69 87 LYS A N 1
ATOM 690 C CA . LYS A 1 87 ? 10.241 -9.456 21.802 1.00 92.69 87 LYS A CA 1
ATOM 691 C C . LYS A 1 87 ? 9.671 -9.705 23.205 1.00 92.69 87 LYS A C 1
ATOM 693 O O . LYS A 1 87 ? 8.916 -8.880 23.712 1.00 92.69 87 LYS A O 1
ATOM 698 N N . GLU A 1 88 ? 10.043 -10.821 23.823 1.00 94.94 88 GLU A N 1
ATOM 699 C CA . GLU A 1 88 ? 9.615 -11.229 25.165 1.00 94.94 88 GLU A CA 1
ATOM 700 C C . GLU A 1 88 ? 10.090 -10.253 26.250 1.00 94.94 88 GLU A C 1
ATOM 702 O O . GLU A 1 88 ? 9.295 -9.843 27.094 1.00 94.94 88 GLU A O 1
ATOM 707 N N . GLU A 1 89 ? 11.340 -9.792 26.178 1.00 92.44 89 GLU A N 1
ATOM 708 C CA . GLU A 1 89 ? 11.916 -8.814 27.112 1.00 92.44 89 GLU A CA 1
ATOM 709 C C . GLU A 1 89 ? 11.247 -7.440 26.974 1.00 92.44 89 GLU A C 1
ATOM 711 O O . GLU A 1 89 ? 10.936 -6.768 27.965 1.00 92.44 89 GLU A O 1
ATOM 716 N N . VAL A 1 90 ? 10.951 -7.029 25.737 1.00 92.75 90 VAL A N 1
ATOM 717 C CA . VAL A 1 90 ? 10.214 -5.787 25.462 1.00 92.75 90 VAL A CA 1
ATOM 718 C C . VAL A 1 90 ? 8.799 -5.855 26.046 1.00 92.75 90 VAL A C 1
ATOM 720 O O . VAL A 1 90 ? 8.329 -4.891 26.651 1.00 92.75 90 VAL A O 1
ATOM 723 N N . ILE A 1 91 ? 8.118 -6.998 25.922 1.00 92.25 91 ILE A N 1
ATOM 724 C CA . ILE A 1 91 ? 6.787 -7.199 26.510 1.00 92.25 91 ILE A CA 1
ATOM 725 C C . ILE A 1 91 ? 6.868 -7.198 28.042 1.00 92.25 91 ILE A C 1
ATOM 727 O O . ILE A 1 91 ? 6.088 -6.495 28.687 1.00 92.25 91 ILE A O 1
ATOM 731 N N . ALA A 1 92 ? 7.815 -7.931 28.632 1.00 91.94 92 ALA A N 1
ATOM 732 C CA . ALA A 1 92 ? 7.982 -8.023 30.081 1.00 91.94 92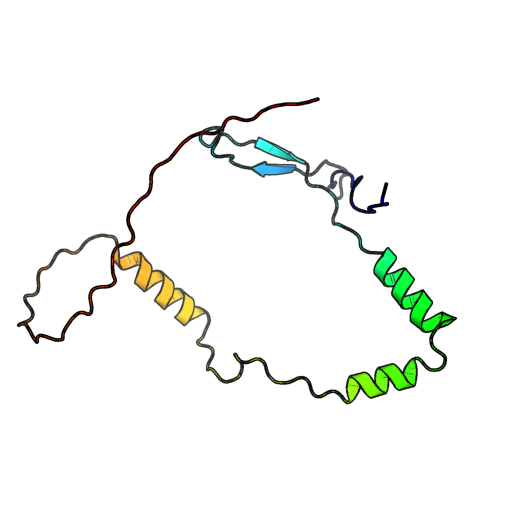 ALA A CA 1
ATOM 733 C C . ALA A 1 92 ? 8.285 -6.656 30.714 1.00 91.94 92 ALA A C 1
ATOM 735 O O . ALA A 1 92 ? 7.650 -6.281 31.703 1.00 91.94 92 ALA A O 1
ATOM 736 N N . SER A 1 93 ? 9.189 -5.873 30.117 1.00 89.00 93 SER A N 1
ATOM 737 C CA . SER A 1 93 ? 9.504 -4.513 30.577 1.00 89.00 93 SER A CA 1
ATOM 738 C C . SER A 1 93 ? 8.301 -3.572 30.453 1.00 89.00 93 SER A C 1
ATOM 740 O O . SER A 1 93 ? 8.024 -2.799 31.374 1.00 89.00 93 SER A O 1
ATOM 742 N N . HIS A 1 94 ? 7.529 -3.673 29.364 1.00 90.56 94 HIS A N 1
ATOM 743 C CA . HIS A 1 94 ? 6.306 -2.897 29.180 1.00 90.56 94 HIS A CA 1
ATOM 744 C C . HIS A 1 94 ? 5.266 -3.233 30.255 1.00 90.56 94 HIS A C 1
ATOM 746 O O . HIS A 1 94 ? 4.794 -2.334 30.948 1.00 90.56 94 HIS A O 1
ATOM 752 N N . VAL A 1 95 ? 4.930 -4.515 30.432 1.00 89.75 95 VAL A N 1
ATOM 753 C CA . VAL A 1 95 ? 3.968 -4.966 31.452 1.00 89.75 95 VAL A CA 1
ATOM 754 C C . VAL A 1 95 ? 4.421 -4.528 32.843 1.00 89.75 95 VAL A C 1
ATOM 756 O O . VAL A 1 95 ? 3.639 -3.884 33.535 1.00 89.75 95 VAL A O 1
ATOM 759 N N . THR A 1 96 ? 5.689 -4.757 33.201 1.00 86.88 96 THR A N 1
ATOM 760 C CA . THR A 1 96 ? 6.266 -4.365 34.500 1.00 86.88 96 THR A CA 1
ATOM 761 C C . THR A 1 96 ? 6.133 -2.866 34.772 1.00 86.88 96 THR A C 1
ATOM 763 O O . THR A 1 96 ? 5.749 -2.468 35.870 1.00 86.88 96 THR A O 1
ATOM 766 N N . ARG A 1 97 ? 6.408 -2.009 33.778 1.00 77.94 97 ARG A N 1
ATOM 767 C CA . ARG A 1 97 ? 6.271 -0.549 33.920 1.00 77.94 97 ARG A CA 1
ATOM 768 C C . ARG A 1 97 ? 4.831 -0.128 34.216 1.00 77.94 97 ARG A C 1
ATOM 770 O O . ARG A 1 97 ? 4.614 0.822 34.961 1.00 77.94 97 ARG A O 1
ATOM 777 N N . PHE A 1 98 ? 3.852 -0.799 33.612 1.00 77.75 98 PHE A N 1
ATOM 778 C CA . PHE A 1 98 ? 2.439 -0.432 33.728 1.00 77.75 98 PHE A CA 1
ATOM 779 C C . PHE A 1 98 ? 1.697 -1.149 34.864 1.00 77.75 98 PHE A C 1
ATOM 781 O O . PHE A 1 98 ? 0.659 -0.659 35.303 1.00 77.75 98 PHE A O 1
ATOM 788 N N . SER A 1 99 ? 2.222 -2.261 35.383 1.00 69.25 99 SER A N 1
ATOM 789 C CA . SER A 1 99 ? 1.631 -2.999 36.505 1.00 69.25 99 SER A CA 1
ATOM 790 C C . SER A 1 99 ? 1.944 -2.393 37.878 1.00 69.25 99 SER A C 1
ATOM 792 O O . SER A 1 99 ? 1.262 -2.713 38.845 1.00 69.25 99 SER A O 1
ATOM 794 N N . GLN A 1 100 ? 2.898 -1.458 37.983 1.00 61.56 100 GLN A N 1
ATOM 795 C CA . GLN A 1 100 ? 3.230 -0.754 39.238 1.00 61.56 100 GLN A CA 1
ATOM 796 C C . GLN A 1 100 ? 2.147 0.240 39.720 1.00 61.56 100 GLN A C 1
ATOM 798 O O . GLN A 1 100 ? 2.346 0.957 40.696 1.00 61.56 100 GLN A O 1
ATOM 803 N N . GLY A 1 101 ? 0.982 0.289 39.065 1.00 58.00 101 GLY A N 1
ATOM 804 C CA . GLY A 1 101 ? -0.131 1.175 39.415 1.00 58.00 101 GLY A CA 1
ATOM 805 C C . GLY A 1 101 ? -1.158 0.617 40.406 1.00 58.00 101 GLY A C 1
ATOM 806 O O . GLY A 1 101 ? -2.145 1.302 40.664 1.00 58.00 101 GLY A O 1
ATOM 807 N N . VAL A 1 102 ? -0.981 -0.591 40.956 1.00 54.34 102 VAL A N 1
ATOM 808 C CA . VAL A 1 102 ? -1.946 -1.171 41.909 1.00 54.34 102 VAL A CA 1
ATOM 809 C C . VAL A 1 102 ? -1.240 -1.685 43.167 1.00 54.34 102 VAL A C 1
ATOM 811 O O . VAL A 1 102 ? -0.877 -2.849 43.260 1.00 54.34 102 VAL A O 1
ATOM 814 N N . GLY A 1 103 ? -1.096 -0.794 44.155 1.00 49.91 103 GLY A N 1
ATOM 815 C CA . GLY A 1 103 ? -0.986 -1.153 45.574 1.00 49.91 103 GLY A CA 1
ATOM 816 C C . GLY A 1 103 ? 0.427 -1.332 46.135 1.00 49.91 103 GLY A C 1
ATOM 817 O O . GLY A 1 103 ? 1.032 -2.387 45.997 1.00 49.91 103 GLY A O 1
ATOM 818 N N . GLY A 1 104 ? 0.905 -0.329 46.879 1.00 35.19 104 GLY A N 1
ATOM 819 C CA . GLY A 1 104 ? 2.103 -0.472 47.708 1.00 35.19 104 GLY A CA 1
ATOM 820 C C . GLY A 1 104 ? 2.689 0.845 48.201 1.00 35.19 104 GLY A C 1
ATOM 821 O O . GLY A 1 104 ? 3.837 1.153 47.908 1.00 35.19 104 GLY A O 1
ATOM 822 N N . SER A 1 105 ? 1.917 1.633 48.955 1.00 47.94 105 SER A N 1
ATOM 823 C CA . SER A 1 105 ? 2.498 2.677 49.804 1.00 47.94 105 SER A CA 1
ATOM 824 C C . SER A 1 105 ? 3.296 2.003 50.921 1.00 47.94 105 SER A C 1
ATOM 826 O O . SER A 1 105 ? 2.739 1.670 51.964 1.00 47.94 105 SER A O 1
ATOM 828 N N . GLN A 1 106 ? 4.594 1.799 50.713 1.00 39.06 106 GLN A N 1
ATOM 829 C CA . GLN A 1 106 ? 5.554 1.679 51.804 1.00 39.06 106 GLN A CA 1
ATOM 830 C C . GLN A 1 106 ? 6.610 2.760 51.623 1.00 39.06 106 GLN A C 1
ATOM 832 O O . GLN A 1 106 ? 7.451 2.733 50.729 1.00 39.06 106 GLN A O 1
ATOM 837 N N . HIS A 1 107 ? 6.482 3.757 52.484 1.00 36.12 107 HIS A N 1
ATOM 838 C CA . HIS A 1 107 ? 7.440 4.816 52.705 1.00 36.12 107 HIS A CA 1
ATOM 839 C C . HIS A 1 107 ? 8.727 4.200 53.269 1.00 36.12 107 HIS A C 1
ATOM 841 O O . HIS A 1 107 ? 8.846 3.988 54.474 1.00 36.12 107 HIS A O 1
ATOM 847 N N . ILE A 1 108 ? 9.684 3.888 52.395 1.00 34.59 108 ILE A N 1
ATOM 848 C CA . ILE A 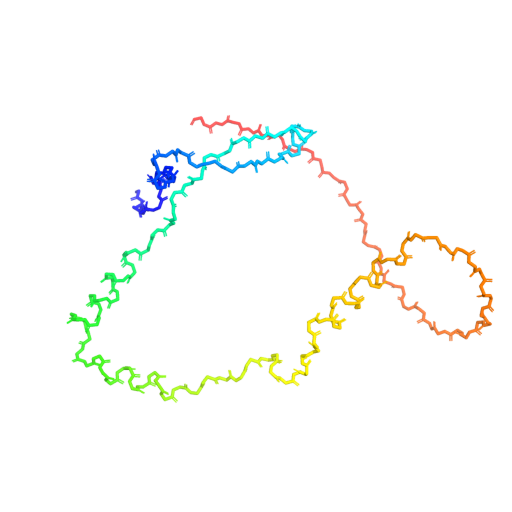1 108 ? 11.078 3.701 52.796 1.00 34.59 108 ILE A CA 1
ATOM 849 C C . ILE A 1 108 ? 11.717 5.083 52.723 1.00 34.59 108 ILE A C 1
ATOM 851 O O . ILE A 1 108 ? 11.917 5.630 51.638 1.00 34.59 108 ILE A O 1
ATOM 855 N N . VAL A 1 109 ? 11.986 5.656 53.895 1.00 36.72 109 VAL A N 1
ATOM 856 C CA . VAL A 1 109 ? 12.807 6.859 54.043 1.00 36.72 109 VAL A CA 1
ATOM 857 C C . VAL A 1 109 ? 14.186 6.528 53.484 1.00 36.72 109 VAL A C 1
ATOM 859 O O . VAL A 1 109 ? 14.922 5.745 54.080 1.00 36.72 109 VAL A O 1
ATOM 862 N N . GLN A 1 110 ? 14.528 7.087 52.327 1.00 37.38 110 GLN A N 1
ATOM 863 C CA . GLN A 1 110 ? 15.918 7.172 51.890 1.00 37.38 110 GLN A CA 1
ATOM 864 C C . GLN A 1 110 ? 16.468 8.524 52.361 1.00 37.38 110 GLN A C 1
ATOM 866 O O . GLN A 1 110 ? 15.770 9.527 52.198 1.00 37.38 110 GLN A O 1
ATOM 871 N N . PRO A 1 111 ? 17.665 8.576 52.972 1.00 33.38 111 PRO A N 1
ATOM 872 C CA . PRO A 1 111 ? 18.273 9.834 53.375 1.00 33.38 111 PRO A CA 1
ATOM 873 C C . PRO A 1 111 ? 18.627 10.653 52.131 1.00 33.38 111 PRO A C 1
ATOM 875 O O . PRO A 1 111 ? 19.207 10.134 51.175 1.00 33.38 111 PRO A O 1
ATOM 878 N N . ASP A 1 112 ? 18.247 11.929 52.163 1.00 33.81 112 ASP A N 1
ATOM 879 C CA . ASP A 1 112 ? 18.451 12.895 51.091 1.00 33.81 112 ASP A CA 1
ATOM 880 C C . ASP A 1 112 ? 19.917 12.930 50.642 1.00 33.81 112 ASP A C 1
ATOM 882 O O . ASP A 1 112 ? 20.836 13.180 51.424 1.00 33.81 112 ASP A O 1
ATOM 886 N N . GLN A 1 113 ? 20.130 12.708 49.349 1.00 40.03 113 GLN A N 1
ATOM 887 C CA . GLN A 1 113 ? 21.290 13.222 48.635 1.00 40.03 113 GLN A CA 1
ATOM 888 C C . GLN A 1 113 ? 20.745 14.218 47.615 1.00 40.03 113 GLN A C 1
ATOM 890 O O . GLN A 1 113 ? 20.158 13.843 46.597 1.00 40.03 113 GLN A O 1
ATOM 895 N N . GLU A 1 114 ? 20.860 15.503 47.945 1.00 35.69 114 GLU A N 1
ATOM 896 C CA . GLU A 1 114 ? 20.434 16.603 47.090 1.00 35.69 114 GLU A CA 1
ATOM 897 C C . GLU A 1 114 ? 21.139 16.519 45.733 1.00 35.69 114 GLU A C 1
ATOM 899 O O . GLU A 1 114 ? 22.355 16.652 45.621 1.00 35.69 114 GLU A O 1
ATOM 904 N N . THR A 1 115 ? 20.361 16.339 44.668 1.00 41.25 115 THR A N 1
ATOM 905 C CA . THR A 1 115 ? 20.787 16.691 43.311 1.00 41.25 115 THR A CA 1
ATOM 906 C C . THR A 1 115 ? 19.771 17.677 42.733 1.00 41.25 115 THR A C 1
ATOM 908 O O . THR A 1 115 ? 18.561 17.430 42.839 1.00 41.25 115 THR A O 1
ATOM 911 N N . PRO A 1 116 ? 20.195 18.813 42.145 1.00 31.91 116 PRO A N 1
ATOM 912 C CA . PRO A 1 116 ? 19.276 19.893 41.801 1.00 31.91 116 PRO A CA 1
ATOM 913 C C . PRO A 1 116 ? 18.303 19.464 40.697 1.00 31.91 116 PRO A C 1
ATOM 915 O O . PRO A 1 116 ? 18.684 19.273 39.542 1.00 31.91 116 PRO A O 1
ATOM 918 N N . ARG A 1 117 ? 17.011 19.341 41.029 1.00 32.72 117 ARG A N 1
ATOM 919 C CA . ARG A 1 117 ? 15.950 19.148 40.031 1.00 32.72 117 ARG A CA 1
ATOM 920 C C . ARG A 1 117 ? 15.748 20.451 39.263 1.00 32.72 117 ARG A C 1
ATOM 922 O O . ARG A 1 117 ? 15.149 21.395 39.777 1.00 32.72 117 ARG A O 1
ATOM 929 N N . THR A 1 118 ? 16.182 20.496 38.009 1.00 41.50 118 THR A N 1
ATOM 930 C CA . THR A 1 118 ? 15.801 21.561 37.075 1.00 41.50 118 THR A CA 1
ATOM 931 C C . THR A 1 118 ? 14.286 21.494 36.857 1.00 41.50 118 THR A C 1
ATOM 933 O O . THR A 1 118 ? 13.755 20.561 36.250 1.00 41.50 118 THR A O 1
ATOM 936 N N . ARG A 1 119 ? 13.553 22.468 37.409 1.00 38.16 119 ARG A N 1
ATOM 937 C CA . ARG A 1 119 ? 12.102 22.594 37.226 1.00 38.16 119 ARG A CA 1
ATOM 938 C C . ARG A 1 119 ? 11.816 22.913 35.758 1.00 38.16 119 ARG A C 1
ATOM 940 O O . ARG A 1 119 ? 12.204 23.972 35.274 1.00 38.16 119 ARG A O 1
ATOM 947 N N . ARG A 1 120 ? 11.103 22.029 35.053 1.00 40.78 120 ARG A N 1
ATOM 948 C CA . ARG A 1 120 ? 10.519 22.382 33.749 1.00 40.78 120 ARG A CA 1
ATOM 949 C C . ARG A 1 120 ? 9.437 23.454 33.965 1.00 40.78 120 ARG A C 1
ATOM 951 O O . ARG A 1 120 ? 8.610 23.280 34.865 1.00 40.78 120 ARG A O 1
ATOM 958 N N . PRO A 1 121 ? 9.418 24.545 33.182 1.00 38.03 121 PRO A N 1
ATOM 959 C CA . PRO A 1 121 ? 8.410 25.587 33.328 1.00 38.03 121 PRO A CA 1
ATOM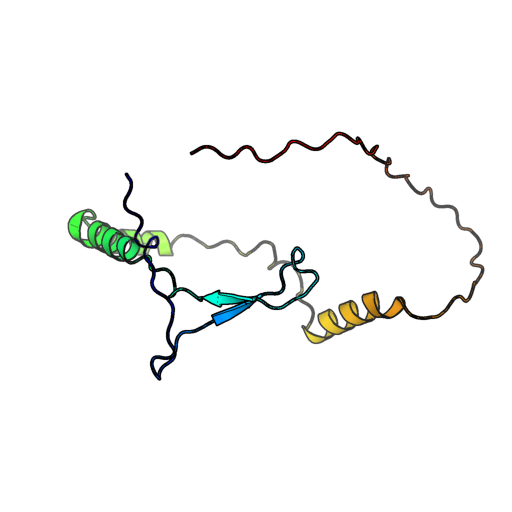 960 C C . PRO A 1 121 ? 7.018 25.064 32.941 1.00 38.03 121 PRO A C 1
ATOM 962 O O . PRO A 1 121 ? 6.851 24.352 31.950 1.00 38.03 121 PRO A O 1
ATOM 965 N N . LYS A 1 122 ? 6.012 25.413 33.753 1.00 39.19 122 LYS A N 1
ATOM 966 C CA . LYS A 1 122 ? 4.592 25.161 33.475 1.00 39.19 122 LYS A CA 1
ATOM 967 C C . LYS A 1 122 ? 4.112 26.180 32.440 1.00 39.19 122 LYS A C 1
ATOM 969 O O . LYS A 1 122 ? 4.149 27.375 32.718 1.00 39.19 122 LYS A O 1
ATOM 974 N N . TYR A 1 123 ? 3.634 25.722 31.286 1.00 36.66 123 TYR A N 1
ATOM 975 C CA . TYR A 1 123 ? 2.938 26.599 30.344 1.00 36.66 123 TYR A CA 1
ATOM 976 C C . TYR A 1 123 ? 1.516 26.906 30.849 1.00 36.66 123 TYR A C 1
ATOM 978 O O . TYR A 1 123 ? 0.840 25.994 31.338 1.00 36.66 123 TYR A O 1
ATOM 986 N N . PRO A 1 124 ? 1.051 28.163 30.756 1.00 37.72 124 PRO A N 1
ATOM 987 C CA . PRO A 1 124 ? -0.281 28.551 31.201 1.00 37.72 124 PRO A CA 1
ATOM 988 C C . PRO A 1 124 ? -1.375 28.024 30.263 1.00 37.72 124 PRO A C 1
ATOM 990 O O . PRO A 1 124 ? -1.251 28.057 29.039 1.00 37.72 124 PRO A O 1
ATOM 993 N N . GLN A 1 125 ? -2.479 27.557 30.856 1.00 45.06 125 GLN A N 1
ATOM 994 C CA . GLN A 1 125 ? -3.722 27.315 30.133 1.00 45.06 125 GLN A CA 1
ATOM 995 C C . GLN A 1 125 ? -4.334 28.648 29.712 1.00 45.06 125 GLN A C 1
ATOM 997 O O . GLN A 1 125 ? -4.794 29.417 30.556 1.00 45.06 125 GLN A O 1
ATOM 1002 N N . HIS A 1 126 ? -4.416 28.880 28.407 1.00 36.06 126 HIS A N 1
ATOM 1003 C CA . HIS A 1 126 ? -5.312 29.887 27.864 1.00 36.06 126 HIS A CA 1
ATOM 1004 C C . HIS A 1 126 ? -6.617 29.214 27.439 1.00 36.06 126 HIS A C 1
ATOM 1006 O O . HIS A 1 126 ? -6.685 28.460 26.471 1.00 36.06 126 HIS A O 1
ATOM 1012 N N . GLN A 1 127 ? -7.646 29.482 28.239 1.00 44.94 127 GLN A N 1
ATOM 1013 C CA . GLN A 1 127 ? -9.052 29.423 27.857 1.00 44.94 127 GLN A CA 1
ATOM 1014 C C . GLN A 1 127 ? -9.296 30.395 26.697 1.00 44.94 127 GLN A C 1
ATOM 1016 O O . GLN A 1 127 ? -8.700 31.467 26.715 1.00 44.94 127 GLN A O 1
ATOM 1021 N N . LEU A 1 128 ? -10.172 30.026 25.754 1.00 41.34 128 LEU A N 1
ATOM 1022 C CA . LEU A 1 128 ? -11.058 30.862 24.909 1.00 41.34 128 LEU A CA 1
ATOM 1023 C C . LEU A 1 128 ? -11.466 29.991 23.702 1.00 41.34 128 LEU A C 1
ATOM 1025 O O . LEU A 1 128 ? -10.647 29.660 22.857 1.00 41.34 128 LEU A O 1
ATOM 1029 N N . THR A 1 129 ? -12.605 29.303 23.727 1.00 44.06 129 THR A N 1
ATOM 1030 C CA . THR A 1 129 ? -14.007 29.729 23.531 1.00 44.06 129 THR A CA 1
ATOM 1031 C C . THR A 1 129 ? -14.538 29.175 22.212 1.00 44.06 129 THR A C 1
ATOM 1033 O O . THR A 1 129 ? -13.864 29.070 21.195 1.00 44.06 129 THR A O 1
ATOM 1036 N N . LYS A 1 130 ? -15.791 28.738 22.297 1.00 42.75 130 LYS A N 1
ATOM 1037 C CA . LYS A 1 130 ? -16.588 28.086 21.265 1.00 42.75 130 LYS A CA 1
ATOM 1038 C C . LYS A 1 130 ? -16.725 29.001 20.044 1.00 42.75 130 LYS A C 1
ATOM 1040 O O . LYS A 1 130 ? -17.251 30.099 20.198 1.00 42.75 130 LYS A O 1
ATOM 1045 N N . LEU A 1 131 ? -16.431 28.504 18.842 1.00 40.16 131 LEU A N 1
ATOM 1046 C CA . LEU A 1 131 ? -17.101 28.993 17.639 1.00 40.16 131 LEU A CA 1
ATOM 1047 C C . LEU A 1 131 ? -17.830 27.847 16.945 1.00 40.16 131 LEU A C 1
ATOM 1049 O O . LEU A 1 131 ? -17.313 26.751 16.744 1.00 40.16 131 LEU A O 1
ATOM 1053 N N . ARG A 1 132 ? -19.111 28.118 16.721 1.00 44.66 132 ARG A N 1
ATOM 1054 C CA . ARG A 1 132 ? -20.154 27.209 16.274 1.00 44.66 132 ARG A CA 1
ATOM 1055 C C . ARG A 1 132 ? -19.964 26.864 14.799 1.00 44.66 132 ARG A C 1
ATOM 1057 O O . AR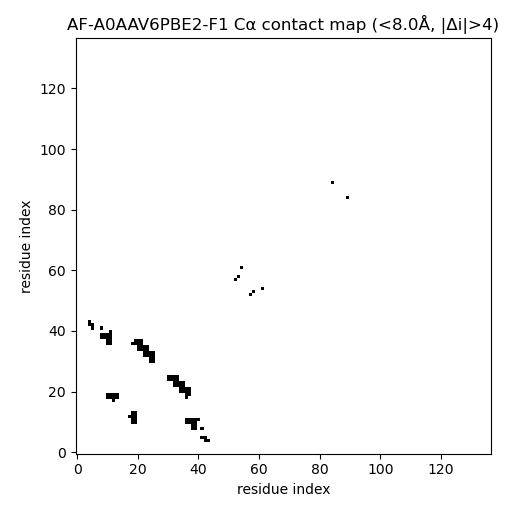G A 1 132 ? -19.538 27.698 14.009 1.00 44.66 132 ARG A O 1
ATOM 1064 N N . TYR A 1 133 ? -20.386 25.653 14.448 1.00 36.19 133 TYR A N 1
ATOM 1065 C CA . TYR A 1 133 ? -20.703 25.255 13.083 1.00 36.19 133 TYR A CA 1
ATOM 1066 C C . TYR A 1 133 ? -21.636 26.283 12.429 1.00 36.19 133 TYR A C 1
ATOM 1068 O O . TYR A 1 133 ? -22.724 26.540 12.949 1.00 36.19 133 TYR A O 1
ATOM 1076 N N . ALA A 1 134 ? -21.234 26.809 11.274 1.00 42.19 134 ALA A N 1
ATOM 1077 C CA . ALA A 1 134 ? -22.132 27.448 10.325 1.00 42.19 134 ALA A CA 1
ATOM 1078 C C . ALA A 1 134 ? -22.217 26.567 9.074 1.00 42.19 134 ALA A C 1
ATOM 1080 O O . ALA A 1 134 ? -21.220 26.170 8.479 1.00 42.19 134 ALA A O 1
ATOM 1081 N N . LYS A 1 135 ? -23.458 26.220 8.762 1.00 42.88 135 LYS A N 1
ATOM 1082 C CA . LYS A 1 135 ? -23.951 25.374 7.687 1.00 42.88 135 LYS A CA 1
ATOM 1083 C C . LYS A 1 135 ? -24.314 26.301 6.524 1.00 42.88 135 LYS A C 1
ATOM 1085 O O . LYS A 1 135 ? -25.191 27.128 6.726 1.00 42.88 135 LYS A O 1
ATOM 1090 N N . CYS A 1 136 ? -23.696 26.157 5.356 1.00 37.94 136 CYS A N 1
ATOM 1091 C CA . CYS A 1 136 ? -24.136 26.749 4.082 1.00 37.94 136 CYS A CA 1
ATOM 1092 C C . CYS A 1 136 ? -23.530 25.917 2.948 1.00 37.94 136 CYS A C 1
ATOM 1094 O O . CYS A 1 136 ? -22.354 25.585 3.037 1.00 37.94 136 CYS A O 1
ATOM 1096 N N . ARG A 1 137 ? -24.197 25.607 1.846 1.00 39.12 137 ARG A N 1
ATOM 1097 C CA . ARG A 1 137 ? -25.600 25.362 1.500 1.00 39.12 137 ARG A CA 1
ATOM 1098 C C . ARG A 1 137 ? -25.506 24.504 0.239 1.00 39.12 137 ARG A C 1
ATOM 1100 O O . ARG A 1 137 ? -24.546 24.741 -0.526 1.00 39.12 137 ARG A O 1
#

Radius of gyration: 28.82 Å; Cα contacts (8 Å, |Δi|>4): 58; chains: 1; bounding box: 50×46×79 Å

Foldseek 3Di:
DDDDQQPPFDFDADPVRHFDWDWDQDVVVVRDIDTDGHTDDDDDVVVVVVVCCCQPPVDPDPPVVVVVVVPDDDDDDPCVPDDDDDPVVVVVVVCVVVVVPDDDPDDDDDPDDDDDDPDDDDDDDDDDDDDDDDDDD

Mean predicted aligned error: 17.42 Å

Organism: Solea senegalensis (NCBI:txid28829)

pLDDT: mean 76.93, std 23.05, range [31.91, 97.19]

Solvent-accessible surface area (backbone atoms only — not comparable to full-atom values): 9478 Å² total; per-residue (Å²): 138,82,91,57,89,62,74,78,61,53,71,25,58,46,99,85,68,47,80,40,67,44,80,40,63,49,71,92,56,78,62,48,78,42,80,37,78,34,57,47,81,82,73,62,63,68,56,56,54,49,53,48,48,43,50,70,74,70,41,93,60,55,64,63,55,53,54,55,58,68,67,56,81,79,75,79,59,89,67,70,85,51,88,78,75,55,71,66,57,56,49,50,53,51,51,54,69,65,58,75,78,71,85,78,95,70,89,73,87,71,83,87,75,92,69,90,77,81,78,77,82,82,81,83,87,78,86,85,80,91,79,77,91,81,88,85,133